Protein AF-A0A8J7MIK3-F1 (afdb_monomer_lite)

pLDDT: mean 79.88, std 18.82, range [37.81, 97.44]

Structure (mmCIF, N/CA/C/O backbone):
data_AF-A0A8J7MIK3-F1
#
_entry.id   AF-A0A8J7MIK3-F1
#
loop_
_atom_site.group_PDB
_atom_site.id
_atom_site.type_symbol
_atom_site.label_atom_id
_atom_site.label_alt_id
_atom_site.label_comp_id
_atom_site.label_asym_id
_atom_site.label_entity_id
_atom_site.label_seq_id
_atom_site.pdbx_PDB_ins_code
_atom_site.Cartn_x
_atom_site.Cartn_y
_atom_site.Cartn_z
_atom_site.occupancy
_atom_site.B_iso_or_equiv
_atom_site.auth_seq_id
_atom_site.auth_comp_id
_atom_site.auth_asym_id
_atom_site.auth_atom_id
_atom_site.pdbx_PDB_model_num
ATOM 1 N N . MET A 1 1 ? -85.556 -30.191 35.022 1.00 43.41 1 MET A N 1
ATOM 2 C CA . MET A 1 1 ? -85.364 -31.538 34.440 1.00 43.41 1 MET A CA 1
ATOM 3 C C . MET A 1 1 ? -83.989 -31.595 33.787 1.00 43.41 1 MET A C 1
ATOM 5 O O . MET A 1 1 ? -83.715 -30.757 32.946 1.00 43.41 1 MET A O 1
ATOM 9 N N . LYS A 1 2 ? -83.182 -32.578 34.214 1.00 48.09 2 LYS A N 1
ATOM 10 C CA . LYS A 1 2 ? -81.918 -33.088 33.641 1.00 48.09 2 LYS A CA 1
ATOM 11 C C . LYS A 1 2 ? -80.736 -32.109 33.529 1.00 48.09 2 LYS A C 1
ATOM 13 O O . LYS A 1 2 ? -80.488 -31.497 32.501 1.00 48.09 2 LYS A O 1
ATOM 18 N N . HIS A 1 3 ? -79.974 -32.074 34.622 1.00 49.56 3 HIS A N 1
ATOM 19 C CA . HIS A 1 3 ? -78.560 -31.711 34.660 1.00 49.56 3 HIS A CA 1
ATOM 20 C C . HIS A 1 3 ? -77.720 -32.750 33.903 1.00 49.56 3 HIS A C 1
ATOM 22 O O . HIS A 1 3 ? -77.954 -33.949 34.063 1.00 49.56 3 HIS A O 1
ATOM 28 N N . LEU A 1 4 ? -76.720 -32.297 33.144 1.00 57.19 4 LEU A N 1
ATOM 29 C CA . LEU A 1 4 ? -75.593 -33.126 32.718 1.00 57.19 4 LEU A CA 1
ATOM 30 C C . LEU A 1 4 ? -74.386 -32.761 33.595 1.00 57.19 4 LEU A C 1
ATOM 32 O O . LEU A 1 4 ? -73.918 -31.625 33.576 1.00 57.19 4 LEU A O 1
ATOM 36 N N . MET A 1 5 ? -73.929 -33.726 34.389 1.00 54.47 5 MET A N 1
ATOM 37 C CA . MET A 1 5 ? -72.632 -33.737 35.072 1.00 54.47 5 MET A CA 1
ATOM 38 C C . MET A 1 5 ? -71.738 -34.812 34.432 1.00 54.47 5 MET A C 1
ATOM 40 O O . MET A 1 5 ? -72.269 -35.701 33.768 1.00 54.47 5 MET A O 1
ATOM 44 N N . LEU A 1 6 ? -70.435 -34.751 34.762 1.00 48.84 6 LEU A N 1
ATOM 45 C CA . LEU A 1 6 ? -69.294 -35.642 34.443 1.00 48.84 6 LEU A CA 1
ATOM 46 C C . LEU A 1 6 ? -68.492 -35.252 33.185 1.00 48.84 6 LEU A C 1
ATOM 48 O O . LEU A 1 6 ? -69.066 -35.011 32.136 1.00 48.84 6 LEU A O 1
ATOM 52 N N . ASN A 1 7 ? -67.155 -35.207 33.191 1.00 49.97 7 ASN A N 1
ATOM 53 C CA . ASN A 1 7 ? -66.148 -35.477 34.226 1.00 49.97 7 ASN A CA 1
ATOM 54 C C . ASN A 1 7 ? -64.819 -34.826 33.775 1.00 49.97 7 ASN A C 1
ATOM 56 O O . ASN A 1 7 ? -64.437 -35.022 32.619 1.00 49.97 7 ASN A O 1
ATOM 60 N N . PRO A 1 8 ? -64.108 -34.082 34.635 1.00 55.88 8 PRO A N 1
ATOM 61 C CA . PRO A 1 8 ? -62.775 -33.583 34.344 1.00 55.88 8 PRO A CA 1
ATOM 62 C C . PRO A 1 8 ? -61.756 -34.633 34.784 1.00 55.88 8 PRO A C 1
ATOM 64 O O . PRO A 1 8 ? -61.594 -34.825 35.977 1.00 55.88 8 PRO A O 1
ATOM 67 N N . TRP A 1 9 ? -61.085 -35.317 33.856 1.00 51.53 9 TRP A N 1
ATOM 68 C CA . TRP A 1 9 ? -59.769 -35.943 34.075 1.00 51.53 9 TRP A CA 1
ATOM 69 C C . TRP A 1 9 ? -59.283 -36.601 32.782 1.00 51.53 9 TRP A C 1
ATOM 71 O O . TRP A 1 9 ? -59.763 -37.661 32.396 1.00 51.53 9 TRP A O 1
ATOM 81 N N . LEU A 1 10 ? -58.346 -35.918 32.127 1.00 53.53 10 LEU A N 1
ATOM 82 C CA . LEU A 1 10 ? -57.238 -36.409 31.296 1.00 53.53 10 LEU A CA 1
ATOM 83 C C . LEU A 1 10 ? -56.593 -35.114 30.757 1.00 53.53 10 LEU A C 1
ATOM 85 O O . LEU A 1 10 ? -57.168 -34.452 29.901 1.00 53.53 10 LEU A O 1
ATOM 89 N N . PHE A 1 11 ? -55.571 -34.531 31.401 1.00 46.41 11 PHE A N 1
ATOM 90 C CA . PHE A 1 11 ? -54.165 -34.985 31.385 1.00 46.41 11 PHE A CA 1
ATOM 91 C C . PHE A 1 11 ? -53.797 -35.500 29.981 1.00 46.41 11 PHE A C 1
ATOM 93 O O . PHE A 1 11 ? -54.427 -36.423 29.492 1.00 46.41 11 PHE A O 1
ATOM 100 N N . PHE A 1 12 ? -52.796 -35.019 29.255 1.00 46.00 12 PHE A N 1
ATOM 101 C CA . PHE A 1 12 ? -51.605 -34.225 29.547 1.00 46.00 12 PHE A CA 1
ATOM 102 C C . PHE A 1 12 ? -50.924 -33.985 28.174 1.00 46.00 12 PHE A C 1
ATOM 104 O O . PHE A 1 12 ? -51.203 -34.734 27.239 1.00 46.00 12 PHE A O 1
ATOM 111 N N . CYS A 1 13 ? -49.966 -33.052 28.099 1.00 48.25 13 CYS A N 1
ATOM 112 C CA . CYS A 1 13 ? -48.946 -32.925 27.034 1.00 48.25 13 CYS A CA 1
ATOM 113 C C . CYS A 1 13 ? -49.430 -32.41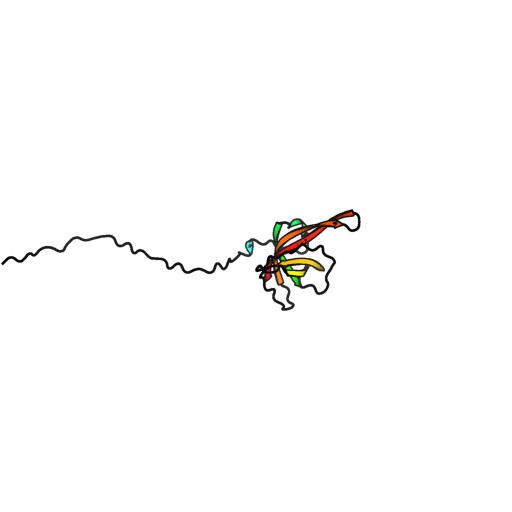2 25.652 1.00 48.25 13 CYS A C 1
ATOM 115 O O . CYS A 1 13 ? -50.410 -32.884 25.106 1.00 48.25 13 CYS A O 1
ATOM 117 N N . LEU A 1 14 ? -48.783 -31.472 24.960 1.00 50.53 14 LEU A N 1
ATOM 118 C CA . LEU A 1 14 ? -47.430 -30.939 25.062 1.00 50.53 14 LEU A CA 1
ATOM 119 C C . LEU A 1 14 ? -47.440 -29.421 24.857 1.00 50.53 14 LEU A C 1
ATOM 121 O O . LEU A 1 14 ? -47.978 -28.896 23.884 1.00 50.53 14 LEU A O 1
ATOM 125 N N . SER A 1 15 ? -46.750 -28.734 25.755 1.00 51.56 15 SER A N 1
ATOM 126 C CA . SER A 1 15 ? -46.208 -27.403 25.535 1.00 51.56 15 SER A CA 1
ATOM 127 C C . SER A 1 15 ? -45.011 -27.480 24.585 1.00 51.56 15 SER A C 1
ATOM 129 O O . SER A 1 15 ? -44.001 -28.096 24.922 1.00 51.56 15 SER A O 1
ATOM 131 N N . THR A 1 16 ? -45.072 -26.764 23.467 1.00 59.31 16 THR A N 1
ATOM 132 C CA . THR A 1 16 ? -43.864 -26.217 22.840 1.00 59.31 16 THR A CA 1
ATOM 133 C C . THR A 1 16 ? -44.138 -24.760 22.526 1.00 59.31 16 THR A C 1
ATOM 135 O O . THR A 1 16 ? -44.875 -24.417 21.606 1.00 59.31 16 THR A O 1
ATOM 138 N N . THR A 1 17 ? -43.593 -23.898 23.375 1.00 59.22 17 THR A N 1
ATOM 139 C CA . THR A 1 17 ? -43.545 -22.456 23.178 1.00 59.22 17 THR A CA 1
ATOM 140 C C . THR A 1 17 ? -42.667 -22.164 21.970 1.00 59.22 17 THR A C 1
ATOM 142 O O . THR A 1 17 ? -41.460 -22.407 22.009 1.00 59.22 17 THR A O 1
ATOM 145 N N . TYR A 1 18 ? -43.263 -21.631 20.905 1.00 54.56 18 TYR A N 1
ATOM 146 C CA . TYR A 1 18 ? -42.514 -20.976 19.841 1.00 54.56 18 TYR A CA 1
ATOM 147 C C . TYR A 1 18 ? -41.901 -19.697 20.421 1.00 54.56 18 TYR A C 1
ATOM 149 O O . TYR A 1 18 ? -42.559 -18.668 20.549 1.00 54.56 18 TYR A O 1
ATOM 157 N N . MET A 1 19 ? -40.634 -19.791 20.819 1.00 53.91 19 MET A N 1
ATOM 158 C CA . MET A 1 19 ? -39.756 -18.641 20.999 1.00 53.91 19 MET A CA 1
ATOM 159 C C . MET A 1 19 ? -39.523 -18.038 19.611 1.00 53.91 19 MET A C 1
ATOM 161 O O . MET A 1 19 ? -38.686 -18.507 18.843 1.00 53.91 19 MET A O 1
ATOM 165 N N . ALA A 1 20 ? -40.310 -17.021 19.265 1.00 47.53 20 ALA A N 1
ATOM 166 C CA . ALA A 1 20 ? -39.969 -16.117 18.182 1.00 47.53 20 ALA A CA 1
ATOM 167 C C . ALA A 1 20 ? -38.743 -15.312 18.635 1.00 47.53 20 ALA A C 1
ATOM 169 O O . ALA A 1 20 ? -38.863 -14.352 19.397 1.00 47.53 20 ALA A O 1
ATOM 170 N N . CYS A 1 21 ? -37.553 -15.735 18.205 1.00 47.16 21 CYS A N 1
ATOM 171 C CA . CYS A 1 21 ? -36.364 -14.903 18.296 1.00 47.16 21 CYS A CA 1
ATOM 172 C C . CYS A 1 21 ? -36.609 -13.639 17.475 1.00 47.16 21 CYS A C 1
ATOM 174 O O . CYS A 1 21 ? -36.697 -13.672 16.248 1.00 47.16 21 CYS A O 1
ATOM 176 N N . ILE A 1 22 ? -36.716 -12.525 18.193 1.00 53.03 22 ILE A N 1
ATOM 177 C CA . ILE A 1 22 ? -36.516 -11.180 17.679 1.00 53.03 22 ILE A CA 1
ATOM 178 C C . ILE A 1 22 ? -35.190 -11.207 16.915 1.00 53.03 22 ILE A C 1
ATOM 180 O O . ILE A 1 22 ? -34.125 -11.391 17.504 1.00 53.03 22 ILE A O 1
ATOM 184 N N . SER A 1 23 ? -35.271 -11.073 15.592 1.00 41.59 23 SER A N 1
ATOM 185 C CA . SER A 1 23 ? -34.123 -10.794 14.740 1.00 41.59 23 SER A CA 1
ATOM 186 C C . SER A 1 23 ? -33.648 -9.384 15.064 1.00 41.59 23 SER A C 1
ATOM 188 O O . SER A 1 23 ? -33.996 -8.415 14.392 1.00 41.59 23 SER A O 1
ATOM 190 N N . SER A 1 24 ? -32.877 -9.258 16.139 1.00 44.34 24 SER A N 1
ATOM 191 C CA . SER A 1 24 ? -31.977 -8.134 16.317 1.00 44.34 24 SER A CA 1
ATOM 192 C C . SER A 1 24 ? -31.055 -8.138 15.107 1.00 44.34 24 SER A C 1
ATOM 194 O O . SER A 1 24 ? -30.267 -9.069 14.935 1.00 44.34 24 SER A O 1
ATOM 196 N N . ASN A 1 25 ? -31.175 -7.118 14.256 1.00 46.09 25 ASN A N 1
ATOM 197 C CA . ASN A 1 25 ? -30.138 -6.760 13.301 1.00 46.09 25 ASN A CA 1
ATOM 198 C C . ASN A 1 25 ? -28.873 -6.479 14.115 1.00 46.09 25 ASN A C 1
ATOM 200 O O . ASN A 1 25 ? -28.635 -5.361 14.567 1.00 46.09 25 ASN A O 1
ATOM 204 N N . SER A 1 26 ? -28.096 -7.532 14.357 1.00 40.62 26 SER A N 1
ATOM 205 C CA . SER A 1 26 ? -26.719 -7.413 14.776 1.00 40.62 26 SER A CA 1
ATOM 206 C C . SER A 1 26 ? -26.022 -6.732 13.621 1.00 40.62 26 SER A C 1
ATOM 208 O O . SER A 1 26 ? -25.780 -7.340 12.581 1.00 40.62 26 SER A O 1
ATOM 210 N N . THR A 1 27 ? -25.731 -5.452 13.814 1.00 41.25 27 THR A N 1
ATOM 211 C CA . THR A 1 27 ? -24.669 -4.743 13.124 1.00 41.25 27 THR A CA 1
ATOM 212 C C . THR A 1 27 ? -23.506 -5.718 12.989 1.00 41.25 27 THR A C 1
ATOM 214 O O . THR A 1 27 ? -22.927 -6.148 13.990 1.00 41.25 27 THR A O 1
ATOM 217 N N . THR A 1 28 ? -23.218 -6.151 11.765 1.00 37.81 28 THR A N 1
ATOM 218 C CA . THR A 1 28 ? -22.007 -6.891 11.426 1.00 37.81 28 THR A CA 1
ATOM 219 C C . THR A 1 28 ? -20.830 -5.947 11.636 1.00 37.81 28 THR A C 1
ATOM 221 O O . THR A 1 28 ? -20.270 -5.399 10.697 1.00 37.81 28 THR A O 1
ATOM 224 N N . ASN A 1 29 ? -20.451 -5.745 12.898 1.00 45.41 29 ASN A N 1
ATOM 225 C CA . ASN A 1 29 ? -19.072 -5.470 13.240 1.00 45.41 29 ASN A CA 1
ATOM 226 C C . ASN A 1 29 ? -18.332 -6.758 12.914 1.00 45.41 29 ASN A C 1
ATOM 228 O O . ASN A 1 29 ? -18.261 -7.683 13.725 1.00 45.41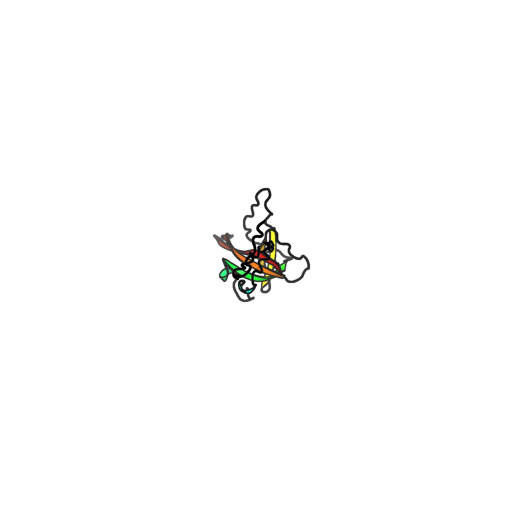 29 ASN A O 1
ATOM 232 N N . SER A 1 30 ? -17.846 -6.844 11.678 1.00 40.69 30 SER A N 1
ATOM 233 C CA . SER A 1 30 ? -16.826 -7.800 11.298 1.00 40.69 30 SER A CA 1
ATOM 234 C C . SER A 1 30 ? -15.607 -7.520 12.172 1.00 40.69 30 SER A C 1
ATOM 236 O O . SER A 1 30 ? -14.736 -6.726 11.823 1.00 40.69 30 SER A O 1
ATOM 238 N N . ASN A 1 31 ? -15.569 -8.163 13.339 1.00 42.97 31 ASN A N 1
ATOM 239 C CA . ASN A 1 31 ? -14.349 -8.426 14.078 1.00 42.97 31 ASN A CA 1
ATOM 240 C C . ASN A 1 31 ? -13.500 -9.317 13.170 1.00 42.97 31 ASN A C 1
ATOM 242 O O . ASN A 1 31 ? -13.510 -10.543 13.276 1.00 42.97 31 ASN A O 1
ATOM 246 N N . ILE A 1 32 ? -12.823 -8.693 12.204 1.00 52.59 32 ILE A N 1
ATOM 247 C CA . ILE A 1 32 ? -11.751 -9.326 11.456 1.00 52.59 32 ILE A CA 1
ATOM 248 C C . ILE A 1 32 ? -10.674 -9.586 12.498 1.00 52.59 32 ILE A C 1
ATOM 250 O O . ILE A 1 32 ? -9.941 -8.683 12.909 1.00 52.59 32 ILE A O 1
ATOM 254 N N . SER A 1 33 ? -10.672 -10.822 12.988 1.00 46.66 33 SER A N 1
ATOM 255 C CA . SER A 1 33 ? -9.669 -11.344 13.894 1.00 46.66 33 SER A CA 1
ATOM 256 C C . SER A 1 33 ? -8.296 -11.009 13.318 1.00 46.66 33 SER A C 1
ATOM 258 O O . SER A 1 33 ? -7.962 -11.426 12.211 1.00 46.66 33 SER A O 1
ATOM 260 N N . THR A 1 34 ? -7.493 -10.243 14.057 1.00 53.69 34 THR A N 1
ATOM 261 C CA . THR A 1 34 ? -6.137 -9.804 13.674 1.00 53.69 34 THR A CA 1
ATOM 262 C C . THR A 1 34 ? -5.175 -10.962 13.382 1.00 53.69 34 THR A C 1
ATOM 264 O O . THR A 1 34 ? -4.073 -10.740 12.894 1.00 53.69 34 THR A O 1
ATOM 267 N N . THR A 1 35 ? -5.599 -12.204 13.623 1.00 58.47 35 THR A N 1
ATOM 268 C CA . THR A 1 35 ? -4.886 -13.449 13.322 1.00 58.47 35 THR A CA 1
ATOM 269 C C . THR A 1 35 ? -4.685 -13.725 11.827 1.00 58.47 35 THR A C 1
ATOM 271 O O . THR A 1 35 ? -3.854 -14.572 11.513 1.00 58.47 35 THR A O 1
ATOM 274 N N . SER A 1 36 ? -5.395 -13.055 10.907 1.00 82.94 36 SER A N 1
ATOM 275 C CA . SER A 1 36 ? -5.221 -13.279 9.458 1.00 82.94 36 SER A CA 1
ATOM 276 C C . SER A 1 36 ? -4.094 -12.461 8.815 1.00 82.94 36 SER A C 1
ATOM 278 O O . SER A 1 36 ? -3.581 -12.863 7.773 1.00 82.94 36 SER A O 1
ATOM 280 N N . TYR A 1 37 ? -3.686 -11.335 9.409 1.00 92.31 37 TYR A N 1
ATOM 281 C CA . TYR A 1 37 ? -2.710 -10.434 8.793 1.00 92.31 37 TYR A CA 1
ATOM 282 C C . TYR A 1 37 ? -1.279 -10.791 9.195 1.00 92.31 37 TYR A C 1
ATOM 284 O O . TYR A 1 37 ? -0.916 -10.766 10.374 1.00 92.31 37 TYR A O 1
ATOM 292 N N . GLN A 1 38 ? -0.426 -11.050 8.205 1.00 93.44 38 GLN A N 1
ATOM 293 C CA . GLN A 1 38 ? 0.994 -11.285 8.441 1.00 93.44 38 GLN A CA 1
ATOM 294 C C . GLN A 1 38 ? 1.738 -9.963 8.665 1.00 93.44 38 GLN A C 1
ATOM 296 O O . GLN A 1 38 ? 1.686 -9.059 7.837 1.00 93.44 38 GLN A O 1
ATOM 301 N N . GLN A 1 39 ? 2.509 -9.859 9.748 1.00 92.69 39 GLN A N 1
ATOM 302 C CA . GLN A 1 39 ? 3.387 -8.704 9.935 1.00 92.69 39 GLN A CA 1
ATOM 303 C C . GLN A 1 39 ? 4.493 -8.680 8.868 1.00 92.69 39 GLN A C 1
ATOM 305 O O . GLN A 1 39 ? 5.263 -9.642 8.743 1.00 92.69 39 GLN A O 1
ATOM 310 N N . ILE A 1 40 ? 4.655 -7.552 8.172 1.00 89.81 40 ILE A N 1
ATOM 311 C CA . ILE A 1 40 ? 5.874 -7.283 7.401 1.00 89.81 40 ILE A CA 1
ATOM 312 C C . ILE A 1 40 ? 6.947 -6.811 8.381 1.00 89.81 40 ILE A C 1
ATOM 314 O O . ILE A 1 40 ? 6.960 -5.666 8.830 1.00 89.81 40 ILE A O 1
ATOM 318 N N . SER A 1 41 ? 7.857 -7.714 8.743 1.00 78.44 41 SER A N 1
ATOM 319 C CA . SER A 1 41 ? 9.010 -7.367 9.571 1.00 78.44 41 SER A CA 1
ATOM 320 C C . SER A 1 41 ? 10.063 -6.591 8.772 1.00 78.44 41 SER A C 1
ATOM 322 O O . SER A 1 41 ? 10.161 -6.725 7.553 1.00 78.44 41 SER A O 1
ATOM 324 N N . LYS A 1 42 ? 10.905 -5.820 9.476 1.00 73.75 42 LYS A N 1
ATOM 325 C CA . LYS A 1 42 ? 11.903 -4.899 8.893 1.00 73.75 42 LYS A CA 1
ATOM 326 C C . LYS A 1 42 ? 12.844 -5.508 7.849 1.00 73.75 42 LYS A C 1
ATOM 328 O O . LYS A 1 42 ? 13.333 -4.793 6.986 1.00 73.75 42 LYS A O 1
ATOM 333 N N . ASN A 1 43 ? 13.089 -6.814 7.926 1.00 74.25 43 ASN A N 1
ATOM 334 C CA . ASN A 1 43 ? 14.058 -7.509 7.076 1.00 74.25 43 ASN A CA 1
ATOM 335 C C . ASN A 1 43 ? 13.402 -8.299 5.935 1.00 74.25 43 ASN A C 1
ATOM 337 O O . ASN A 1 43 ? 14.100 -8.951 5.161 1.00 74.25 43 ASN A O 1
ATOM 341 N N . LYS A 1 44 ? 12.069 -8.306 5.846 1.00 79.00 44 LYS A N 1
ATOM 342 C CA . LYS A 1 44 ? 11.351 -9.045 4.811 1.00 79.00 44 LYS A CA 1
ATOM 343 C C . LYS A 1 44 ? 11.043 -8.134 3.627 1.00 79.00 44 LYS A C 1
ATOM 345 O O . LYS A 1 44 ? 10.476 -7.060 3.792 1.00 79.00 44 LYS A O 1
ATOM 350 N N . SER A 1 45 ? 11.372 -8.605 2.424 1.00 86.38 45 SER A N 1
ATOM 351 C CA . SER A 1 45 ? 10.999 -7.923 1.183 1.00 86.38 45 SER A CA 1
ATOM 352 C C . SER A 1 45 ? 9.480 -7.911 1.005 1.00 86.38 45 SER A C 1
ATOM 354 O O . SER A 1 45 ? 8.825 -8.956 1.106 1.00 86.38 45 SER A O 1
ATOM 356 N N . ILE A 1 46 ? 8.925 -6.740 0.693 1.00 91.62 46 ILE A N 1
ATOM 357 C CA . ILE A 1 46 ? 7.496 -6.571 0.412 1.00 91.62 46 ILE A CA 1
ATOM 358 C C . ILE A 1 46 ? 7.043 -7.365 -0.820 1.00 91.62 46 ILE A C 1
ATOM 360 O O . ILE A 1 46 ? 5.928 -7.877 -0.850 1.00 91.62 46 ILE A O 1
ATOM 364 N N . ALA A 1 47 ? 7.950 -7.587 -1.777 1.00 92.62 47 ALA A N 1
ATOM 365 C CA . ALA A 1 47 ? 7.697 -8.363 -2.989 1.00 92.62 47 ALA A CA 1
ATOM 366 C C . ALA A 1 47 ? 7.245 -9.808 -2.709 1.00 92.62 47 ALA A C 1
ATOM 368 O O . ALA A 1 47 ? 6.517 -10.396 -3.504 1.00 92.62 47 ALA A O 1
ATOM 369 N N . ASN A 1 48 ? 7.634 -10.371 -1.561 1.00 93.62 48 ASN A N 1
ATOM 370 C CA . ASN A 1 48 ? 7.266 -11.733 -1.169 1.00 93.62 48 ASN A CA 1
ATOM 371 C C . ASN A 1 48 ? 5.831 -11.844 -0.629 1.00 93.62 48 ASN A C 1
ATOM 373 O O . ASN A 1 48 ? 5.391 -12.949 -0.320 1.00 93.62 48 ASN A O 1
ATOM 377 N N . HIS A 1 49 ? 5.126 -10.718 -0.488 1.00 95.06 49 HIS A N 1
ATOM 378 C CA . HIS A 1 49 ? 3.805 -10.644 0.133 1.00 95.06 49 HIS A CA 1
ATOM 379 C C . HIS A 1 49 ? 2.706 -10.224 -0.846 1.00 95.06 49 HIS A C 1
ATOM 381 O O . HIS A 1 49 ? 1.589 -9.959 -0.422 1.00 95.06 49 HIS A O 1
ATOM 387 N N . VAL A 1 50 ? 2.990 -10.163 -2.151 1.00 96.44 50 VAL A N 1
ATOM 388 C CA . VAL A 1 50 ? 1.980 -9.816 -3.165 1.00 96.44 50 VAL A CA 1
ATOM 389 C C . VAL A 1 50 ? 0.780 -10.761 -3.064 1.00 96.44 50 VAL A C 1
ATOM 391 O O . VAL A 1 50 ? 0.948 -11.978 -2.989 1.00 96.44 50 VAL A O 1
ATOM 394 N N . ASN A 1 51 ? -0.422 -10.187 -3.094 1.00 96.88 51 ASN A N 1
ATOM 395 C CA . ASN A 1 51 ? -1.718 -10.831 -2.879 1.00 96.88 51 ASN A CA 1
ATOM 396 C C . ASN A 1 51 ? -1.926 -11.422 -1.476 1.00 96.88 51 ASN A C 1
ATOM 398 O O . ASN A 1 51 ? -2.830 -12.234 -1.285 1.00 96.88 51 ASN A O 1
ATOM 402 N N . GLN A 1 52 ? -1.109 -11.041 -0.493 1.00 96.06 52 GLN A N 1
ATOM 403 C CA . GLN A 1 52 ? -1.266 -11.477 0.893 1.00 96.06 52 GLN A CA 1
ATOM 404 C C . GLN A 1 52 ? -1.798 -10.341 1.761 1.00 96.06 52 GLN A C 1
ATOM 406 O O . GLN A 1 52 ? -1.415 -9.180 1.594 1.00 96.06 52 GLN A O 1
ATOM 411 N N . GLN A 1 53 ? -2.644 -10.711 2.722 1.00 96.88 53 GLN A N 1
ATOM 412 C CA . GLN A 1 53 ? -3.072 -9.827 3.796 1.00 96.88 53 GLN A CA 1
ATOM 413 C C . GLN A 1 53 ? -1.925 -9.622 4.783 1.00 96.88 53 GLN A C 1
ATOM 415 O O . GLN A 1 53 ? -1.405 -10.569 5.381 1.00 96.88 53 GLN A O 1
ATOM 420 N N . VAL A 1 54 ? -1.536 -8.369 4.964 1.00 95.81 54 VAL A N 1
ATOM 421 C CA . VAL A 1 54 ? -0.427 -7.972 5.818 1.00 95.81 54 VAL A CA 1
ATOM 422 C C . VAL A 1 54 ? -0.789 -6.821 6.735 1.00 95.81 54 VAL A C 1
ATOM 424 O O . VAL A 1 54 ? -1.712 -6.052 6.471 1.00 95.81 54 VAL A O 1
ATOM 427 N N . TRP A 1 55 ? 0.011 -6.652 7.778 1.00 95.19 55 TRP A N 1
ATOM 428 C CA . TRP A 1 55 ? 0.073 -5.380 8.471 1.00 95.19 55 TRP A CA 1
ATOM 429 C C . TRP A 1 55 ? 1.502 -4.859 8.547 1.00 95.19 55 TRP A C 1
ATOM 431 O O . TRP A 1 55 ? 2.467 -5.623 8.671 1.00 95.19 55 TRP A O 1
ATOM 441 N N . LEU A 1 56 ? 1.627 -3.540 8.459 1.00 94.12 56 LEU A N 1
ATOM 442 C CA . LEU A 1 56 ? 2.882 -2.819 8.608 1.00 94.12 56 LEU A CA 1
ATOM 443 C C . LEU A 1 56 ? 2.693 -1.644 9.560 1.00 94.12 56 LEU A C 1
ATOM 445 O O . LEU A 1 56 ? 1.612 -1.071 9.661 1.00 94.12 56 LEU A O 1
ATOM 449 N N . GLU A 1 57 ? 3.756 -1.306 10.276 1.00 94.00 57 GLU A N 1
ATOM 450 C CA . GLU A 1 57 ? 3.774 -0.176 11.196 1.00 94.00 57 GLU A CA 1
ATOM 451 C C . GLU A 1 57 ? 4.547 0.975 10.552 1.00 94.00 57 GLU A C 1
ATOM 453 O O . GLU A 1 57 ? 5.706 0.794 10.162 1.00 94.00 57 GLU A O 1
ATOM 458 N N . GLY A 1 58 ? 3.937 2.155 10.464 1.00 93.56 58 GLY A N 1
ATOM 459 C CA . GLY A 1 58 ? 4.533 3.288 9.763 1.00 93.56 58 GLY A CA 1
ATOM 460 C C . GLY A 1 58 ? 3.921 4.633 10.130 1.00 93.56 58 GLY A C 1
ATOM 461 O O . GLY A 1 58 ? 2.979 4.715 10.915 1.00 93.56 58 GLY A O 1
ATOM 462 N N . THR A 1 59 ? 4.496 5.693 9.581 1.00 93.38 59 THR A N 1
ATOM 463 C CA . THR A 1 59 ? 4.006 7.072 9.713 1.00 93.38 59 THR A CA 1
ATOM 464 C C . THR A 1 59 ? 3.693 7.623 8.336 1.00 93.38 59 THR A C 1
ATOM 466 O O . THR A 1 59 ? 4.348 7.244 7.366 1.00 93.38 59 THR A O 1
ATOM 469 N N . GLU A 1 60 ? 2.727 8.533 8.241 1.00 92.69 60 GLU A N 1
ATOM 470 C CA . GLU A 1 60 ? 2.554 9.309 7.015 1.00 92.69 60 GLU A CA 1
ATOM 471 C C . GLU A 1 60 ? 3.856 10.056 6.688 1.00 92.69 60 GLU A C 1
ATOM 473 O O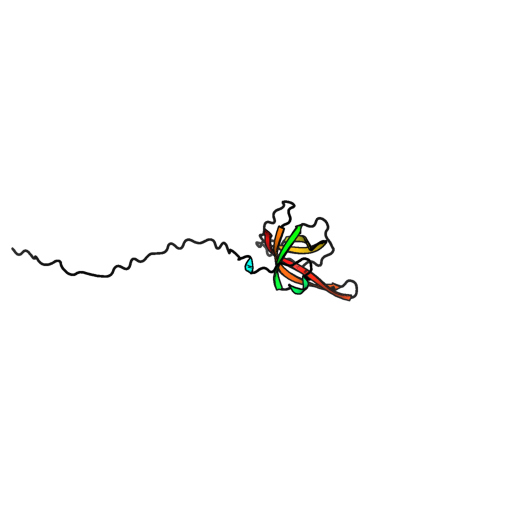 . GLU A 1 60 ? 4.502 10.624 7.575 1.00 92.69 60 GLU A O 1
ATOM 478 N N . SER A 1 61 ? 4.276 9.991 5.428 1.00 91.62 61 SER A N 1
ATOM 479 C CA . SER A 1 61 ? 5.540 10.564 4.992 1.00 91.62 61 SER A CA 1
ATOM 480 C C . SER A 1 61 ? 5.414 12.047 4.684 1.00 91.62 61 SER A C 1
ATOM 482 O O . SER A 1 61 ? 4.500 12.484 3.988 1.00 91.62 61 SER A O 1
ATOM 484 N N . ILE A 1 62 ? 6.404 12.813 5.137 1.00 86.50 62 ILE A N 1
ATOM 485 C CA . ILE A 1 62 ? 6.553 14.235 4.805 1.00 86.50 62 ILE A CA 1
ATOM 486 C C . ILE A 1 62 ? 7.276 14.402 3.453 1.00 86.50 62 ILE A C 1
ATOM 488 O O . ILE A 1 62 ? 7.093 15.404 2.765 1.00 86.50 62 ILE A O 1
ATOM 492 N N . GLY A 1 63 ? 8.106 13.428 3.061 1.00 85.50 63 GLY A N 1
ATOM 493 C CA . GLY A 1 63 ? 8.918 13.470 1.846 1.00 85.50 63 GLY A CA 1
ATOM 494 C C . GLY A 1 63 ? 8.506 12.385 0.858 1.00 85.50 63 GLY A C 1
ATOM 495 O O . GLY A 1 63 ? 8.729 11.207 1.102 1.00 85.50 63 GLY A O 1
ATOM 496 N N . ILE A 1 64 ? 7.934 12.773 -0.280 1.00 88.94 64 ILE A N 1
ATOM 497 C CA . ILE A 1 64 ? 7.386 11.827 -1.260 1.00 88.94 64 ILE A CA 1
ATOM 498 C C . ILE A 1 64 ? 8.466 11.423 -2.273 1.00 88.94 64 ILE A C 1
ATOM 500 O O . ILE A 1 64 ? 8.993 12.265 -3.004 1.00 88.94 64 ILE A O 1
ATOM 504 N N . ASN A 1 65 ? 8.775 10.126 -2.336 1.00 86.94 65 ASN A N 1
ATOM 505 C CA . ASN A 1 65 ? 9.638 9.553 -3.370 1.00 86.94 65 ASN A CA 1
ATOM 506 C C . ASN A 1 65 ? 8.887 9.434 -4.711 1.00 86.94 65 ASN A C 1
ATOM 508 O O . ASN A 1 65 ? 7.669 9.569 -4.781 1.00 86.94 65 ASN A O 1
ATOM 512 N N . GLN A 1 66 ? 9.601 9.184 -5.811 1.00 86.75 66 GLN A N 1
ATOM 513 C CA . GLN A 1 66 ? 8.945 8.932 -7.100 1.00 86.75 66 GLN A CA 1
ATOM 514 C C . GLN A 1 66 ? 8.295 7.542 -7.091 1.00 86.75 66 GLN A C 1
ATOM 516 O O . GLN A 1 66 ? 9.015 6.554 -6.995 1.00 86.75 66 GLN A O 1
ATOM 521 N N . HIS A 1 67 ? 6.970 7.475 -7.249 1.00 87.69 67 HIS A N 1
ATOM 522 C CA . HIS A 1 67 ? 6.205 6.223 -7.324 1.00 87.69 67 HIS A CA 1
ATOM 523 C C . HIS A 1 67 ? 5.426 6.123 -8.637 1.00 87.69 67 HIS A C 1
ATOM 525 O O . HIS A 1 67 ? 4.941 7.124 -9.169 1.00 87.69 67 HIS A O 1
ATOM 531 N N . MET A 1 68 ? 5.262 4.901 -9.145 1.00 90.25 68 MET A N 1
ATOM 532 C CA . MET A 1 68 ? 4.204 4.604 -10.109 1.00 90.25 68 MET A CA 1
ATOM 533 C C . MET A 1 68 ? 2.858 4.567 -9.389 1.00 90.25 68 MET A C 1
ATOM 535 O O . MET A 1 68 ? 2.697 3.870 -8.389 1.00 90.25 68 MET A O 1
ATOM 539 N N . MET A 1 69 ? 1.877 5.273 -9.942 1.00 90.31 69 MET A N 1
ATOM 540 C CA . MET A 1 69 ? 0.528 5.312 -9.389 1.00 90.31 69 MET A CA 1
ATOM 541 C C . MET A 1 69 ? -0.368 4.308 -10.101 1.00 90.31 69 MET A C 1
ATOM 543 O O . MET A 1 69 ? -0.331 4.198 -11.331 1.00 90.31 69 MET A O 1
ATOM 547 N N . LYS A 1 70 ? -1.197 3.595 -9.333 1.00 89.19 70 LYS A N 1
ATOM 548 C CA . LYS A 1 70 ? -2.301 2.840 -9.920 1.00 89.19 70 LYS A CA 1
ATOM 549 C C . LYS A 1 70 ? -3.346 3.834 -10.414 1.00 89.19 70 LYS A C 1
ATOM 551 O O . LYS A 1 70 ? -3.507 4.919 -9.856 1.00 89.19 70 LYS A O 1
ATOM 556 N N . SER A 1 71 ? -4.042 3.474 -11.481 1.00 85.50 71 SER A N 1
ATOM 557 C CA . SER A 1 71 ? -5.130 4.305 -11.972 1.00 85.50 71 SER A CA 1
ATOM 558 C C . SER A 1 71 ? -6.319 4.169 -11.025 1.00 85.50 71 SER A C 1
ATOM 560 O O . SER A 1 71 ? -6.797 3.055 -10.812 1.00 85.50 71 SER A O 1
ATOM 562 N N . SER A 1 72 ? -6.777 5.283 -10.456 1.00 79.56 72 SER A N 1
ATOM 563 C CA . SER A 1 72 ? -8.020 5.324 -9.699 1.00 79.56 72 SER A CA 1
ATOM 564 C C . SER A 1 72 ? -9.116 5.949 -10.556 1.00 79.56 72 SER A C 1
ATOM 566 O O . SER A 1 72 ? -8.987 7.062 -11.065 1.00 79.56 72 SER A O 1
ATOM 568 N N . PHE A 1 73 ? -10.204 5.208 -10.734 1.00 76.56 73 PHE A N 1
ATOM 569 C CA . PHE A 1 73 ? -11.439 5.717 -11.315 1.00 76.56 73 PHE A CA 1
ATOM 570 C C . PHE A 1 73 ? -12.548 5.502 -10.293 1.00 76.56 73 PHE A C 1
ATOM 572 O O . PHE A 1 73 ? -12.641 4.431 -9.691 1.00 76.56 73 PHE A O 1
ATOM 579 N N . SER A 1 74 ? -13.365 6.529 -10.089 1.00 77.25 74 SER A N 1
ATOM 580 C CA . SER A 1 74 ? -14.547 6.459 -9.230 1.00 77.25 74 SER A CA 1
ATOM 581 C C . SER A 1 74 ? -15.745 6.854 -10.080 1.00 77.25 74 SER A C 1
ATOM 583 O O . SER A 1 74 ? -15.675 7.842 -10.813 1.00 77.25 74 SER A O 1
ATOM 585 N N . LEU A 1 75 ? -16.803 6.047 -10.047 1.00 77.44 75 LEU A N 1
ATOM 586 C CA . LEU A 1 75 ? -18.050 6.376 -10.732 1.00 77.44 75 LEU A CA 1
ATOM 587 C C . LEU A 1 75 ? -18.797 7.466 -9.954 1.00 77.44 75 LEU A C 1
ATOM 589 O O . LEU A 1 75 ? -18.596 7.641 -8.752 1.00 77.44 75 LEU A O 1
ATOM 593 N N . GLU A 1 76 ? -19.669 8.205 -10.638 1.00 78.44 76 GLU A N 1
ATOM 594 C CA . GLU A 1 76 ? -20.513 9.210 -9.993 1.00 78.44 76 GLU A CA 1
ATOM 595 C C . GLU A 1 76 ? -21.387 8.550 -8.911 1.00 78.44 76 GLU A C 1
ATOM 597 O O . GLU A 1 76 ? -22.107 7.588 -9.179 1.00 78.44 76 GLU A O 1
ATOM 602 N N . GLY A 1 77 ? -21.293 9.045 -7.674 1.00 77.31 77 GLY A N 1
ATOM 603 C CA . GLY A 1 77 ? -21.976 8.470 -6.510 1.00 77.31 77 GLY A CA 1
ATOM 604 C C . GLY A 1 77 ? -21.180 7.405 -5.743 1.00 77.31 77 GLY A C 1
ATOM 605 O O . GLY A 1 77 ? -21.642 6.961 -4.692 1.00 77.31 77 GLY A O 1
ATOM 606 N N . GLU A 1 78 ? -19.985 7.024 -6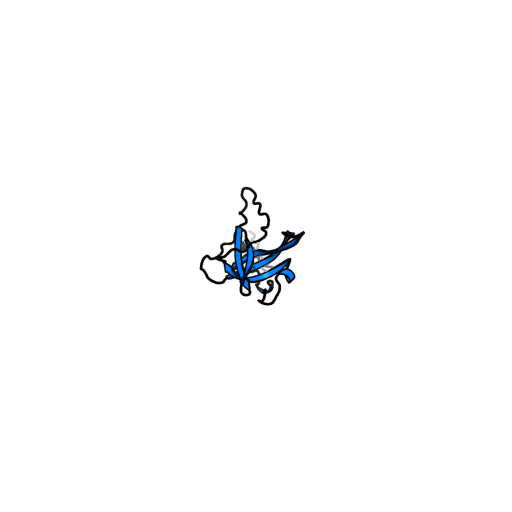.202 1.00 82.62 78 GLU A N 1
ATOM 607 C CA . GLU A 1 78 ? -19.072 6.161 -5.448 1.00 82.62 78 GLU A CA 1
ATOM 608 C C . GLU A 1 78 ? -18.047 6.963 -4.642 1.00 82.62 78 GLU A C 1
ATOM 610 O O . GLU A 1 78 ? -17.664 8.080 -4.988 1.00 82.62 78 GLU A O 1
ATOM 615 N N . ALA A 1 79 ? -17.576 6.368 -3.546 1.00 82.69 79 ALA A N 1
ATOM 616 C CA . ALA A 1 79 ? -16.520 6.964 -2.745 1.00 82.69 79 ALA A CA 1
ATOM 617 C C . ALA A 1 79 ? -15.197 6.999 -3.516 1.00 82.69 79 ALA A C 1
ATOM 619 O O . ALA A 1 79 ? -14.704 5.960 -3.970 1.00 82.69 79 ALA A O 1
ATOM 620 N N . GLU A 1 80 ? -14.609 8.192 -3.596 1.00 88.12 80 GLU A N 1
ATOM 621 C CA . GLU A 1 80 ? -13.322 8.397 -4.247 1.00 88.12 80 GLU A CA 1
ATOM 622 C C . GLU A 1 80 ? -12.212 7.588 -3.574 1.00 88.12 80 GLU A C 1
ATOM 624 O O . GLU A 1 80 ? -12.054 7.599 -2.347 1.00 88.12 80 GLU A O 1
ATOM 629 N N . GLU A 1 81 ? -11.416 6.900 -4.393 1.00 92.38 81 GLU A N 1
ATOM 630 C CA . GLU A 1 81 ? -10.183 6.283 -3.922 1.00 92.38 81 GLU A CA 1
ATOM 631 C C . GLU A 1 81 ? -9.136 7.348 -3.619 1.00 92.38 81 GLU A C 1
ATOM 633 O O . GLU A 1 81 ? -8.757 8.148 -4.477 1.00 92.38 81 GLU A O 1
ATOM 638 N N . LYS A 1 82 ? -8.637 7.314 -2.390 1.00 93.19 82 LYS A N 1
ATOM 639 C CA . LYS A 1 82 ? -7.586 8.195 -1.899 1.00 93.19 82 LYS A CA 1
ATOM 640 C C . LYS A 1 82 ? -6.291 7.416 -1.753 1.00 93.19 82 LYS A C 1
ATOM 642 O O . LYS A 1 82 ? -6.290 6.185 -1.737 1.00 93.19 82 LYS A O 1
ATOM 647 N N . HIS A 1 83 ? -5.189 8.145 -1.622 1.00 94.56 83 HIS A N 1
ATOM 648 C CA . HIS A 1 83 ? -3.900 7.555 -1.305 1.00 94.56 83 HIS A CA 1
ATOM 649 C C . HIS A 1 83 ? -3.106 8.417 -0.327 1.00 94.56 83 HIS A C 1
ATOM 651 O O . HIS A 1 83 ? -3.339 9.620 -0.222 1.00 94.56 83 HIS A O 1
ATOM 657 N N . LEU A 1 84 ? -2.167 7.789 0.376 1.00 94.06 84 LEU A N 1
ATOM 658 C CA . LEU A 1 84 ? -1.111 8.463 1.125 1.00 94.06 84 LEU A CA 1
ATOM 659 C C . LEU A 1 84 ? 0.201 7.681 1.029 1.00 94.06 84 LEU A C 1
ATOM 661 O O . LEU A 1 84 ? 0.221 6.528 0.592 1.00 94.06 84 LEU A O 1
ATOM 665 N N . TYR A 1 85 ? 1.292 8.310 1.447 1.00 94.88 85 TYR A N 1
ATOM 666 C CA . TYR A 1 85 ? 2.618 7.703 1.470 1.00 94.88 85 TYR A CA 1
ATOM 667 C C . TYR A 1 85 ? 2.965 7.341 2.909 1.00 94.88 85 TYR A C 1
ATOM 669 O O . TYR A 1 85 ? 2.893 8.198 3.786 1.00 94.88 85 TYR A O 1
ATOM 677 N N . VAL A 1 86 ? 3.335 6.087 3.158 1.00 94.25 86 VAL A N 1
ATOM 678 C CA . VAL A 1 86 ? 3.737 5.616 4.490 1.00 94.25 86 VAL A CA 1
ATOM 679 C C . VAL A 1 86 ? 5.216 5.297 4.495 1.00 94.25 86 VAL A C 1
ATOM 681 O O . VAL A 1 86 ? 5.672 4.458 3.717 1.00 94.25 86 VAL A O 1
ATOM 684 N N . ASP A 1 87 ? 5.940 5.908 5.428 1.00 93.56 87 ASP A N 1
ATOM 685 C CA . ASP A 1 87 ? 7.297 5.508 5.764 1.00 93.56 87 ASP A CA 1
ATOM 686 C C . ASP A 1 87 ? 7.251 4.319 6.727 1.00 93.56 87 ASP A C 1
ATOM 688 O O . ASP A 1 87 ? 6.717 4.388 7.839 1.00 93.56 87 ASP A O 1
ATOM 692 N N . TYR A 1 88 ? 7.824 3.203 6.289 1.00 91.94 88 TYR A N 1
ATOM 693 C CA . TYR A 1 88 ? 7.895 1.945 7.021 1.00 91.94 88 TYR A CA 1
ATOM 694 C C . TYR A 1 88 ? 9.317 1.373 6.945 1.00 91.94 88 TYR A C 1
ATOM 696 O O . TYR A 1 88 ? 10.170 1.854 6.201 1.00 91.94 88 TYR A O 1
ATOM 704 N N . ASN A 1 89 ? 9.618 0.367 7.770 1.00 87.31 89 ASN A N 1
ATOM 705 C CA . ASN A 1 89 ? 10.874 -0.398 7.702 1.00 87.31 89 ASN A CA 1
ATOM 706 C C . ASN A 1 89 ? 12.158 0.439 7.513 1.00 87.31 89 ASN A C 1
ATOM 708 O O . ASN A 1 89 ? 12.961 0.177 6.623 1.00 87.31 89 ASN A O 1
ATOM 712 N N . ASN A 1 90 ? 12.378 1.412 8.404 1.00 79.88 90 ASN A N 1
ATOM 713 C CA . ASN A 1 90 ? 13.586 2.247 8.445 1.00 79.88 90 ASN A CA 1
ATOM 714 C C . ASN A 1 90 ? 13.857 3.029 7.135 1.00 79.88 90 ASN A C 1
ATOM 716 O O . ASN A 1 90 ? 14.988 3.043 6.652 1.00 79.88 90 ASN A O 1
ATOM 720 N N . GLY A 1 91 ? 12.840 3.700 6.585 1.00 79.69 91 GLY A N 1
ATOM 721 C CA . GLY A 1 91 ? 12.998 4.637 5.461 1.00 79.69 91 GLY A CA 1
ATOM 722 C C . GLY A 1 91 ? 12.576 4.087 4.099 1.00 79.69 91 GLY A C 1
ATOM 723 O O . GLY A 1 91 ? 12.797 4.740 3.083 1.00 79.69 91 GLY A O 1
ATOM 724 N N . GLN A 1 92 ? 11.961 2.902 4.061 1.00 90.56 92 GLN A N 1
ATOM 725 C CA . GLN A 1 92 ? 11.201 2.474 2.892 1.00 90.56 92 GLN A CA 1
ATOM 726 C C . GLN A 1 92 ? 9.873 3.225 2.858 1.00 90.56 92 GLN A C 1
ATOM 728 O O . GLN A 1 92 ? 9.303 3.528 3.903 1.00 90.56 92 GLN A O 1
ATOM 733 N N . GLN A 1 93 ? 9.368 3.489 1.659 1.00 93.69 93 GLN A N 1
ATOM 734 C CA . GLN A 1 93 ? 8.091 4.162 1.470 1.00 93.69 93 GLN A CA 1
ATOM 735 C C . GLN A 1 93 ? 7.154 3.285 0.648 1.00 93.69 93 GLN A C 1
ATOM 737 O O . GLN A 1 93 ? 7.595 2.629 -0.294 1.00 93.69 93 GLN A O 1
ATOM 742 N N . ILE A 1 94 ? 5.876 3.263 1.013 1.00 95.31 94 ILE A N 1
ATOM 743 C CA . ILE A 1 94 ? 4.823 2.551 0.287 1.00 95.31 94 ILE A CA 1
ATOM 744 C C . ILE A 1 94 ? 3.627 3.470 0.064 1.00 95.31 94 ILE A C 1
ATOM 746 O O . ILE A 1 94 ? 3.258 4.243 0.949 1.00 95.31 94 ILE A O 1
ATOM 750 N N . VAL A 1 95 ? 3.011 3.370 -1.112 1.00 96.69 95 VAL A N 1
ATOM 751 C CA . VAL A 1 95 ? 1.727 4.021 -1.381 1.00 96.69 95 VAL A CA 1
ATOM 752 C C . VAL A 1 95 ? 0.606 3.164 -0.800 1.00 96.69 95 VAL A C 1
ATOM 754 O O . VAL A 1 95 ? 0.517 1.966 -1.075 1.00 96.69 95 VAL A O 1
ATOM 757 N N . VAL A 1 96 ? -0.254 3.775 0.003 1.00 96.38 96 VAL A N 1
ATOM 758 C CA . VAL A 1 96 ? -1.434 3.137 0.590 1.00 96.38 96 VAL A CA 1
ATOM 759 C C . VAL A 1 96 ? -2.669 3.717 -0.076 1.00 96.38 96 VAL A C 1
ATOM 761 O O . VAL A 1 96 ? -2.874 4.925 0.004 1.00 96.38 96 VAL A O 1
ATOM 764 N N . TYR A 1 97 ? -3.489 2.877 -0.703 1.00 96.44 97 TYR A N 1
ATOM 765 C CA . TYR A 1 97 ? -4.760 3.270 -1.313 1.00 96.44 97 TYR A CA 1
ATOM 766 C C . TYR A 1 97 ? -5.927 2.864 -0.423 1.00 96.44 97 TYR A C 1
ATOM 768 O O . TYR A 1 97 ? -5.913 1.783 0.160 1.00 96.44 97 TYR A O 1
ATOM 776 N N . TYR A 1 98 ? -6.942 3.717 -0.314 1.00 94.69 98 TYR A N 1
ATOM 777 C CA . TYR A 1 98 ? -8.075 3.475 0.573 1.00 94.69 98 TYR A CA 1
ATOM 778 C C . TYR A 1 98 ? -9.361 4.147 0.089 1.00 94.69 98 TYR A C 1
ATOM 780 O O . TYR A 1 98 ? -9.340 5.190 -0.567 1.00 94.69 98 TYR A O 1
ATOM 788 N N . LYS A 1 99 ? -10.501 3.556 0.458 1.00 92.94 99 LYS A N 1
ATOM 789 C CA . LYS A 1 99 ? -11.855 4.084 0.235 1.00 92.94 99 LYS A CA 1
ATOM 790 C C . LYS A 1 99 ? -12.625 4.017 1.546 1.00 92.94 99 LYS A C 1
ATOM 792 O O . LYS A 1 99 ? -12.576 2.995 2.217 1.00 92.94 99 LYS A O 1
ATOM 797 N N . ASN A 1 100 ? -13.353 5.074 1.905 1.00 91.69 100 ASN A N 1
ATOM 798 C CA . ASN A 1 100 ? -14.201 5.109 3.110 1.00 91.69 100 ASN A CA 1
ATOM 799 C C . ASN A 1 100 ? -13.487 4.800 4.445 1.00 91.69 100 ASN A C 1
ATOM 801 O O . ASN A 1 100 ? -14.133 4.388 5.404 1.00 91.69 100 ASN A O 1
ATOM 805 N N . ILE A 1 101 ? -12.173 5.026 4.532 1.00 93.12 101 ILE A N 1
ATOM 806 C CA . ILE A 1 101 ? -11.395 4.869 5.769 1.00 93.12 101 ILE A CA 1
ATOM 807 C C . ILE A 1 101 ? -10.982 6.253 6.266 1.00 93.12 101 ILE A C 1
ATOM 809 O O . ILE A 1 101 ? -10.437 7.055 5.506 1.00 93.12 101 ILE A O 1
ATOM 813 N N . ASN A 1 102 ? -11.247 6.530 7.545 1.00 91.44 102 ASN A N 1
ATOM 814 C CA . ASN A 1 102 ? -10.727 7.711 8.222 1.00 91.44 102 ASN A CA 1
ATOM 815 C C . ASN A 1 102 ? -9.378 7.370 8.853 1.00 91.44 102 ASN A C 1
ATOM 817 O O . ASN A 1 102 ? -9.312 6.519 9.739 1.00 91.44 102 ASN A O 1
ATOM 821 N N . ILE A 1 103 ? -8.321 8.031 8.398 1.00 90.81 103 ILE A N 1
ATOM 822 C CA . ILE A 1 103 ? -6.970 7.822 8.912 1.00 90.81 103 ILE A CA 1
ATOM 823 C C . ILE A 1 103 ? -6.722 8.883 9.987 1.00 90.81 103 ILE A C 1
ATOM 825 O O . ILE A 1 103 ? -6.831 10.074 9.679 1.00 90.81 103 ILE A O 1
ATOM 829 N N . PRO A 1 104 ? -6.445 8.491 11.245 1.00 88.19 104 PRO A N 1
ATOM 830 C CA . PRO A 1 104 ? -6.184 9.453 12.304 1.00 88.19 104 PRO A CA 1
ATOM 831 C C . PRO A 1 104 ? -5.017 10.378 11.933 1.00 88.19 104 PRO A C 1
ATOM 833 O O . PRO A 1 104 ? -3.930 9.924 11.585 1.00 88.19 104 PRO A O 1
ATOM 836 N N . GLN A 1 105 ? -5.261 11.689 11.996 1.00 81.81 105 GLN A N 1
ATOM 837 C CA . GLN A 1 105 ? -4.275 12.719 11.649 1.00 81.81 105 GLN A CA 1
ATOM 838 C C . GLN A 1 105 ? -3.362 13.097 12.821 1.00 81.81 105 GLN A C 1
ATOM 840 O O . GLN A 1 105 ? -2.554 14.022 12.706 1.00 81.81 105 GLN A O 1
ATOM 845 N N . ASP A 1 106 ? -3.479 12.421 13.969 1.00 77.56 106 ASP A N 1
ATOM 846 C CA . ASP A 1 106 ? -2.447 12.560 14.980 1.00 77.56 106 ASP A CA 1
ATOM 847 C C . ASP A 1 106 ? -1.153 11.972 14.408 1.00 77.56 106 ASP A C 1
ATOM 849 O O . ASP A 1 106 ? -1.159 10.895 13.821 1.00 77.56 106 ASP A O 1
ATOM 853 N N . GLN A 1 107 ? -0.042 12.711 14.519 1.00 67.50 107 GLN A N 1
ATOM 854 C CA . GLN A 1 107 ? 1.271 12.385 13.926 1.00 67.50 107 GLN A CA 1
ATOM 855 C C . GLN A 1 107 ? 1.934 11.138 14.550 1.00 67.50 107 GLN A C 1
ATOM 857 O O . GLN A 1 107 ? 3.156 11.040 14.674 1.00 67.50 107 GLN A O 1
ATOM 862 N N . LYS A 1 108 ? 1.126 10.199 15.030 1.00 80.75 108 LYS A N 1
ATOM 863 C CA . LYS A 1 108 ? 1.552 8.952 15.620 1.00 80.75 108 LYS A CA 1
ATOM 864 C C . LYS A 1 108 ? 1.818 7.927 14.534 1.00 80.75 108 LYS A C 1
ATOM 866 O O . LYS A 1 108 ? 1.394 8.018 13.386 1.00 80.75 108 LYS A O 1
ATOM 871 N N . LYS A 1 109 ? 2.588 6.938 14.953 1.00 90.81 109 LYS A N 1
ATOM 872 C CA . LYS A 1 109 ? 2.825 5.733 14.190 1.00 90.81 109 LYS A CA 1
ATOM 873 C C . LYS A 1 109 ? 1.564 4.875 14.233 1.00 90.81 109 LYS A C 1
ATOM 875 O O . LYS A 1 109 ? 1.089 4.579 15.327 1.00 90.81 109 LYS A O 1
ATOM 880 N N . HIS A 1 110 ? 1.089 4.465 13.066 1.00 92.94 110 HIS A N 1
ATOM 881 C CA . HIS A 1 110 ? -0.115 3.656 12.897 1.00 92.94 110 HIS A CA 1
ATOM 882 C C . HIS A 1 110 ? 0.239 2.259 12.398 1.00 92.94 110 HIS A C 1
ATOM 884 O O . HIS A 1 110 ? 1.289 2.041 11.777 1.00 92.94 110 HIS A O 1
ATOM 890 N N . LYS A 1 111 ? -0.659 1.307 12.633 1.00 94.25 111 LYS A N 1
ATOM 891 C CA . LYS A 1 111 ? -0.652 -0.002 11.987 1.00 94.25 111 LYS A CA 1
ATOM 892 C C . LYS A 1 111 ? -1.622 0.020 10.816 1.00 94.25 111 LYS A C 1
ATOM 894 O O . LYS A 1 111 ? -2.828 0.164 10.992 1.00 94.25 111 LYS A O 1
ATOM 899 N N . PHE A 1 112 ? -1.088 -0.157 9.618 1.00 95.38 112 PHE A N 1
ATOM 900 C CA . PHE A 1 112 ? -1.856 -0.239 8.383 1.00 95.38 112 PHE A CA 1
ATOM 901 C C . PHE A 1 112 ? -2.066 -1.708 8.036 1.00 95.38 112 PHE A C 1
ATOM 903 O O . PHE A 1 112 ? -1.091 -2.447 7.891 1.00 95.38 112 PHE A O 1
ATOM 910 N N . PHE A 1 113 ? -3.323 -2.124 7.907 1.00 96.81 113 PHE A N 1
ATOM 911 C CA . PHE A 1 113 ? -3.717 -3.489 7.564 1.00 96.81 113 PHE A CA 1
ATOM 912 C C . PHE A 1 113 ? -4.333 -3.490 6.175 1.00 96.81 113 PHE A C 1
ATOM 914 O O . PHE A 1 113 ? -5.207 -2.672 5.892 1.00 96.81 113 PHE A O 1
ATOM 921 N N . GLY A 1 114 ? -3.906 -4.404 5.317 1.00 97.06 114 GLY A N 1
ATOM 922 C CA . GLY A 1 114 ? -4.408 -4.457 3.953 1.00 97.06 114 GLY A CA 1
ATOM 923 C C . GLY A 1 114 ? -3.811 -5.594 3.148 1.00 97.06 114 GLY A C 1
ATOM 924 O O . GLY A 1 114 ? -3.141 -6.473 3.691 1.00 97.06 114 GLY A O 1
ATOM 925 N N . THR A 1 115 ? -4.004 -5.547 1.837 1.00 97.44 115 THR A N 1
ATOM 926 C CA . THR A 1 115 ? -3.431 -6.516 0.899 1.00 97.44 115 THR A CA 1
ATOM 927 C C . THR A 1 115 ? -2.331 -5.867 0.069 1.00 97.44 115 THR A C 1
ATOM 929 O O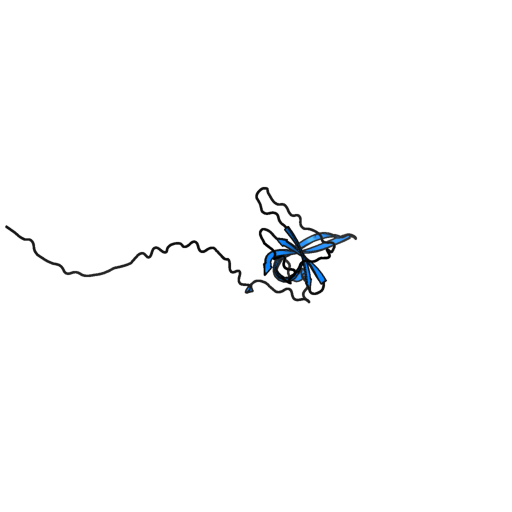 . THR A 1 115 ? -2.536 -4.801 -0.512 1.00 97.44 115 THR A O 1
ATOM 932 N N . ILE A 1 116 ? -1.159 -6.506 -0.017 1.00 97.31 116 ILE A N 1
ATOM 933 C CA . ILE A 1 116 ? -0.102 -6.023 -0.916 1.00 97.31 116 ILE A CA 1
ATOM 934 C C . ILE A 1 116 ? -0.478 -6.330 -2.353 1.00 97.31 116 ILE A C 1
ATOM 936 O O . ILE A 1 116 ? -0.741 -7.472 -2.719 1.00 97.31 116 ILE A O 1
ATOM 940 N N . GLN A 1 117 ? -0.406 -5.309 -3.182 1.00 97.38 117 GLN A N 1
ATOM 941 C CA . GLN A 1 117 ? -0.598 -5.389 -4.614 1.00 97.38 117 GLN A CA 1
ATOM 942 C C . GLN A 1 117 ? 0.627 -4.828 -5.330 1.00 97.38 117 GLN A C 1
ATOM 944 O O . GLN A 1 117 ? 1.552 -4.295 -4.709 1.00 97.38 117 GLN A O 1
ATOM 949 N N . LYS A 1 118 ? 0.660 -4.990 -6.652 1.00 96.19 118 LYS A N 1
ATOM 950 C CA . LYS A 1 118 ? 1.748 -4.475 -7.479 1.00 96.19 118 LYS A CA 1
ATOM 951 C C . LYS A 1 118 ? 1.242 -3.882 -8.781 1.00 96.19 118 LYS A C 1
ATOM 953 O O . LYS A 1 118 ? 0.267 -4.363 -9.352 1.00 96.19 118 LYS A O 1
ATOM 958 N N . ILE A 1 119 ? 1.966 -2.890 -9.278 1.00 95.19 119 ILE A N 1
ATOM 959 C CA . ILE A 1 119 ? 1.802 -2.337 -10.619 1.00 95.19 119 ILE A CA 1
ATOM 960 C C . ILE A 1 119 ? 3.139 -2.395 -11.346 1.00 95.19 119 ILE A C 1
ATOM 962 O O . ILE A 1 119 ? 4.186 -2.145 -10.753 1.00 95.19 119 ILE A O 1
ATOM 966 N N . SER A 1 120 ? 3.104 -2.734 -12.631 1.00 94.62 120 SER A N 1
ATOM 967 C CA . SER A 1 120 ? 4.299 -2.828 -13.463 1.00 94.62 120 SER A CA 1
ATOM 968 C C . SER A 1 120 ? 4.157 -1.970 -14.714 1.00 94.62 120 SER A C 1
ATOM 970 O O . SER A 1 120 ? 3.060 -1.812 -15.248 1.00 94.62 120 SER A O 1
ATOM 972 N N . GLY A 1 121 ? 5.268 -1.419 -15.196 1.00 91.50 121 GLY A N 1
ATOM 973 C CA . GLY A 1 121 ? 5.295 -0.573 -16.387 1.00 91.50 121 GLY A CA 1
ATOM 974 C C . GLY A 1 121 ? 6.696 -0.418 -16.963 1.00 91.50 121 GLY A C 1
ATOM 975 O O . GLY A 1 121 ? 7.637 -1.086 -16.536 1.00 91.50 121 GLY A O 1
ATOM 976 N N . ALA A 1 122 ? 6.837 0.455 -17.959 1.00 91.38 122 ALA A N 1
ATOM 977 C CA . ALA A 1 122 ? 8.115 0.679 -18.625 1.00 91.38 122 ALA A CA 1
ATOM 978 C C . ALA A 1 122 ? 9.131 1.356 -17.686 1.00 91.38 122 ALA A C 1
ATOM 980 O O . ALA A 1 122 ? 8.854 2.406 -17.106 1.00 91.38 122 ALA A O 1
ATOM 981 N N . GLY A 1 123 ? 10.323 0.768 -17.557 1.00 88.19 123 GLY A N 1
ATOM 982 C CA . GLY A 1 123 ? 11.434 1.362 -16.813 1.00 88.19 123 GLY A CA 1
ATOM 983 C C . GLY A 1 123 ? 12.149 2.465 -17.603 1.00 88.19 123 GLY A C 1
ATOM 984 O O . GLY A 1 123 ? 12.283 2.377 -18.824 1.00 88.19 123 GLY A O 1
ATOM 985 N N . LYS A 1 124 ? 12.679 3.484 -16.905 1.00 80.19 124 LYS A N 1
ATOM 986 C CA . LYS A 1 124 ? 13.377 4.648 -17.505 1.00 80.19 124 LYS A CA 1
ATOM 987 C C . LYS A 1 124 ? 14.632 4.302 -18.337 1.00 80.19 124 LYS A C 1
ATOM 989 O O . LYS A 1 124 ? 15.144 5.175 -19.026 1.00 80.19 124 LYS A O 1
ATOM 994 N N . GLY A 1 125 ? 15.118 3.060 -18.304 1.00 84.50 125 GLY A N 1
ATOM 995 C CA . GLY A 1 125 ? 16.277 2.580 -19.073 1.00 84.50 125 GLY A CA 1
ATOM 996 C C . GLY A 1 125 ? 16.009 1.304 -19.877 1.00 84.50 125 GLY A C 1
ATOM 997 O O . GLY A 1 125 ? 16.952 0.599 -20.225 1.00 84.50 125 GLY A O 1
ATOM 998 N N . GLY A 1 126 ? 14.737 0.982 -20.136 1.00 86.44 126 GLY A N 1
ATOM 999 C CA . GLY A 1 126 ? 14.318 -0.321 -20.652 1.00 86.44 126 GLY A CA 1
ATOM 1000 C C . GLY A 1 126 ? 13.971 -1.310 -19.535 1.00 86.44 126 GLY A C 1
ATOM 1001 O O . GLY A 1 126 ? 14.237 -1.073 -18.356 1.00 86.44 126 GLY A O 1
ATOM 1002 N N . GLY A 1 127 ? 13.327 -2.416 -19.907 1.00 90.25 127 GLY A N 1
ATOM 1003 C CA . GLY A 1 127 ? 12.822 -3.407 -18.955 1.00 90.25 127 GLY A CA 1
ATOM 1004 C C . GLY A 1 127 ? 11.522 -2.995 -18.255 1.00 90.25 127 GLY A C 1
ATOM 1005 O O . GLY A 1 127 ? 10.877 -2.005 -18.607 1.00 90.25 127 GLY A O 1
ATOM 1006 N N . THR A 1 128 ? 11.118 -3.806 -17.277 1.00 93.75 128 THR A N 1
ATOM 1007 C CA . THR A 1 128 ? 9.888 -3.610 -16.499 1.00 93.75 128 THR A CA 1
ATOM 1008 C C . THR A 1 128 ? 10.231 -3.078 -15.113 1.00 93.75 128 THR A C 1
ATOM 1010 O O . THR A 1 128 ? 10.967 -3.727 -14.372 1.0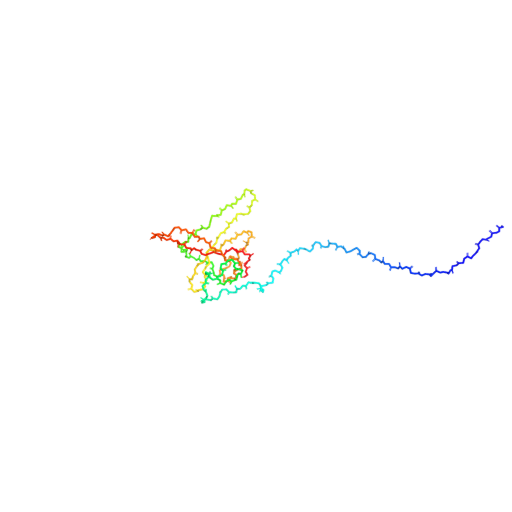0 93.75 128 THR A O 1
ATOM 1013 N N . HIS A 1 129 ? 9.681 -1.921 -14.752 1.00 93.88 129 HIS A N 1
ATOM 1014 C CA . HIS A 1 129 ? 9.673 -1.424 -13.375 1.00 93.88 129 HIS A CA 1
ATOM 1015 C C . HIS A 1 129 ? 8.434 -1.951 -12.655 1.00 93.88 129 HIS A C 1
ATOM 1017 O O . HIS A 1 129 ? 7.386 -2.093 -13.282 1.00 93.88 129 HIS A O 1
ATOM 1023 N N . THR A 1 130 ? 8.550 -2.279 -11.369 1.00 93.44 130 THR A N 1
ATOM 1024 C CA . THR A 1 130 ? 7.424 -2.756 -10.552 1.00 93.44 130 THR A CA 1
ATOM 1025 C C . THR A 1 130 ? 7.396 -2.005 -9.234 1.00 93.44 130 THR A C 1
ATOM 1027 O O . THR A 1 130 ? 8.390 -2.009 -8.514 1.00 93.44 130 THR A O 1
ATOM 1030 N N . GLU A 1 131 ? 6.245 -1.422 -8.919 1.00 94.88 131 GLU A N 1
ATOM 1031 C CA . GLU A 1 131 ? 5.950 -0.816 -7.625 1.00 94.88 131 GLU A CA 1
ATOM 1032 C C . GLU A 1 131 ? 4.974 -1.675 -6.837 1.00 94.88 131 GLU A C 1
ATOM 1034 O O . GLU A 1 131 ? 4.112 -2.348 -7.409 1.00 94.88 131 GLU A O 1
ATOM 1039 N N . TYR A 1 132 ? 5.100 -1.616 -5.515 1.00 95.81 132 TYR A N 1
ATOM 1040 C CA . TYR A 1 132 ? 4.219 -2.305 -4.580 1.00 95.81 132 TYR A CA 1
ATOM 1041 C C . TYR A 1 132 ? 3.411 -1.280 -3.798 1.00 95.81 132 TYR A C 1
ATOM 1043 O O . TYR A 1 132 ? 3.934 -0.247 -3.384 1.00 95.81 132 TYR A O 1
ATOM 1051 N N . TYR A 1 133 ? 2.139 -1.578 -3.576 1.00 97.06 133 TYR A N 1
ATOM 1052 C CA . TYR A 1 133 ? 1.238 -0.722 -2.817 1.00 97.06 133 TYR A CA 1
ATOM 1053 C C . TYR A 1 133 ? 0.373 -1.559 -1.879 1.00 97.06 133 TYR A C 1
ATOM 1055 O O . TYR A 1 133 ? 0.248 -2.773 -2.050 1.00 97.06 133 TYR A O 1
ATOM 1063 N N . LEU A 1 134 ? -0.195 -0.910 -0.868 1.00 97.31 134 LEU A N 1
ATOM 1064 C CA . LEU A 1 134 ? -1.129 -1.531 0.066 1.00 97.31 134 LEU A CA 1
ATOM 1065 C C . LEU A 1 134 ? -2.542 -1.057 -0.266 1.00 97.31 134 LEU A C 1
ATOM 1067 O O . LEU A 1 134 ? -2.824 0.136 -0.165 1.00 97.31 134 LEU A O 1
ATOM 1071 N N . ASP A 1 135 ? -3.424 -1.983 -0.628 1.00 96.75 135 ASP A N 1
ATOM 1072 C CA . ASP A 1 135 ? -4.863 -1.722 -0.618 1.00 96.75 135 ASP A CA 1
ATOM 1073 C C . ASP A 1 135 ? -5.360 -1.892 0.816 1.00 96.75 135 ASP A C 1
ATOM 1075 O O . ASP A 1 135 ? -5.264 -2.977 1.392 1.00 96.75 135 ASP A O 1
ATOM 1079 N N . LEU A 1 136 ? -5.787 -0.785 1.415 1.00 97.00 136 LEU A N 1
ATOM 1080 C CA . LEU A 1 136 ? -6.028 -0.666 2.845 1.00 97.00 136 LEU A CA 1
ATOM 1081 C C . LEU A 1 136 ? -7.400 -1.212 3.234 1.00 97.00 136 LEU A C 1
ATOM 1083 O O . LEU A 1 136 ? -8.422 -0.774 2.708 1.00 97.00 136 LEU A O 1
ATOM 1087 N N . ASP A 1 137 ? -7.403 -2.081 4.239 1.00 96.06 137 ASP A N 1
ATOM 1088 C CA . ASP A 1 137 ? -8.610 -2.623 4.857 1.00 96.06 137 ASP A CA 1
ATOM 1089 C C . ASP A 1 137 ? -8.965 -1.849 6.140 1.00 96.06 137 ASP A C 1
ATOM 1091 O O . ASP A 1 137 ? -10.133 -1.543 6.383 1.00 96.06 137 ASP A O 1
ATOM 1095 N N . LYS A 1 138 ? -7.967 -1.511 6.977 1.00 94.50 138 LYS A N 1
ATOM 1096 C CA . LYS A 1 138 ? -8.145 -0.717 8.212 1.00 94.50 138 LYS A CA 1
ATOM 1097 C C . LYS A 1 138 ? -6.840 -0.094 8.732 1.00 94.50 138 LYS A C 1
ATOM 1099 O O . LYS A 1 138 ? -5.746 -0.488 8.327 1.00 94.50 138 LYS A O 1
ATOM 1104 N N . VAL A 1 139 ? -6.973 0.834 9.684 1.00 94.50 139 VAL A N 1
ATOM 1105 C CA . VAL A 1 139 ? -5.870 1.477 10.425 1.00 94.50 139 VAL A CA 1
ATOM 1106 C C . VAL A 1 139 ? -6.123 1.370 11.931 1.00 94.50 139 VAL A C 1
ATOM 1108 O O . VAL A 1 139 ? -7.268 1.526 12.358 1.00 94.50 139 VAL A O 1
ATOM 1111 N N . GLU A 1 140 ? -5.071 1.103 12.712 1.00 92.31 140 GLU A N 1
ATOM 1112 C CA . GLU A 1 140 ? -5.074 1.084 14.190 1.00 92.31 140 GLU A CA 1
ATOM 1113 C C . GLU A 1 140 ? -3.945 1.924 14.793 1.00 92.31 140 GLU A C 1
ATOM 1115 O O . GLU A 1 140 ? -2.838 1.938 14.201 1.00 92.31 140 GLU A O 1
#

Foldseek 3Di:
DDDDDDDDDDDDDDDDDPPPPDPDPPPPPPPVPPVQADEPDLPDDLVVQAQGKHKFKWFFDPDDDDDDDDDWDADVPAFGKDWTWTQGNPGDIAIEIEGPADDDPPRDIKMFIFGKHKDWDADPVGDIDMGIHGDTPYID

Radius of gyration: 29.34 Å; chains: 1; bounding box: 102×51×56 Å

Sequence (140 aa):
MKHLMLNPWLFFCLSTTYMACISSNSTTNSNISTTSYQQISKNKSIANHVNQQVWLEGTESIGINQHMMKSSFSLEGEAEEKHLYVDYNNGQQIVVYYKNINIPQDQKKHKFFGTIQKISGAGKGGGTHTEYYLDLDKVE

Secondary structure (DSSP, 8-state):
---------------------------------GGGPEE--TTS-GGGGBT-EEEEEEEE-SSPPP-PPPPP---TTSPPPEEEEEEETTTEEEEEEESS-PPP-SSS-EEEEEEEEEEEEE-BTBSEEEEEEEEEEEE-